Protein AF-A0A3N5PVK4-F1 (afdb_monomer_lite)

pLDDT: mean 81.82, std 8.2, range [51.84, 93.88]

Radius of gyration: 16.83 Å; chains: 1; bounding box: 42×27×40 Å

Secondary structure (DSSP, 8-state):
--HHHHHHHHHHHHHHHHHHIIIIIISHHHHHIIIIISTT-THHHHHHHHHHHHHHHHHHHHHHHHHHHHHH-S-HHHHHHHHHHHHHHHHHHGGGG-

Foldseek 3Di:
DPPVVVVVVVVVVVVVVVVCCCCCPNPPVLVVQCVPVVVVDPCSNVVSVVVSVVVVVVCVVVVVVVVVVCVVDPCVVVSVVVVVVVVVVVVVVVVVVD

Structure (mmCIF, N/CA/C/O backbone):
data_AF-A0A3N5PVK4-F1
#
_entry.id   AF-A0A3N5PVK4-F1
#
loop_
_atom_site.group_PDB
_atom_site.id
_atom_site.type_symbol
_atom_site.label_atom_id
_atom_site.label_alt_id
_atom_site.label_comp_id
_atom_site.label_asym_id
_atom_site.label_entity_id
_atom_site.label_seq_id
_atom_site.pdbx_PDB_ins_code
_atom_site.Cartn_x
_atom_site.Cartn_y
_atom_site.Cartn_z
_atom_site.occupancy
_atom_site.B_iso_or_equiv
_atom_site.auth_seq_id
_atom_site.auth_comp_id
_atom_site.auth_asym_id
_atom_site.auth_atom_id
_atom_site.pdbx_PDB_model_num
ATOM 1 N N . MET A 1 1 ? -23.055 -6.692 15.911 1.00 53.97 1 MET A N 1
ATOM 2 C CA . MET A 1 1 ? -22.228 -7.808 15.385 1.00 53.97 1 MET A CA 1
ATOM 3 C C . MET A 1 1 ? -21.684 -8.597 16.565 1.00 53.97 1 MET A C 1
ATOM 5 O O . MET A 1 1 ? -21.006 -8.007 17.394 1.00 53.97 1 MET A O 1
ATOM 9 N N . THR A 1 2 ? -21.983 -9.891 16.664 1.00 61.44 2 THR A N 1
ATOM 10 C CA . THR A 1 2 ? -21.427 -10.790 17.692 1.00 61.44 2 THR A CA 1
ATOM 11 C C . THR A 1 2 ? -19.894 -10.765 17.638 1.00 61.44 2 THR A C 1
ATOM 13 O O . THR A 1 2 ? -19.336 -10.790 16.539 1.00 61.44 2 THR A O 1
ATOM 16 N N . GLY A 1 3 ? -19.208 -10.723 18.787 1.00 78.56 3 GLY A N 1
ATOM 17 C CA . GLY A 1 3 ? -17.746 -10.545 18.864 1.00 78.56 3 GLY A CA 1
ATOM 18 C C . GLY A 1 3 ? -16.944 -11.490 17.957 1.00 78.56 3 GLY A C 1
ATOM 19 O O . GLY A 1 3 ? -16.020 -11.051 17.280 1.00 78.56 3 GLY A O 1
ATOM 20 N N . LYS A 1 4 ? -17.390 -12.747 17.820 1.00 81.38 4 LYS A N 1
ATOM 21 C CA . LYS A 1 4 ? -16.779 -13.758 16.936 1.00 81.38 4 LYS A CA 1
ATOM 22 C C . LYS A 1 4 ? -16.773 -13.362 15.451 1.00 81.38 4 LYS A C 1
ATOM 24 O O . LYS A 1 4 ? -15.761 -13.532 14.782 1.00 81.38 4 LYS A O 1
ATOM 29 N N . LYS A 1 5 ? -17.865 -12.772 14.939 1.00 83.06 5 LYS A N 1
ATOM 30 C CA . LYS A 1 5 ? -17.942 -12.305 13.539 1.00 83.06 5 LYS A CA 1
ATOM 31 C C . LYS A 1 5 ? -16.995 -11.130 13.286 1.00 83.06 5 LYS A C 1
ATOM 33 O O . LYS A 1 5 ? -16.421 -11.026 12.212 1.00 83.06 5 LYS A O 1
ATOM 38 N N . LYS A 1 6 ? -16.826 -10.243 14.275 1.00 83.56 6 LYS A N 1
ATOM 39 C CA . LYS A 1 6 ? -15.921 -9.089 14.169 1.00 83.56 6 LYS A CA 1
ATOM 40 C C . LYS A 1 6 ? -14.456 -9.528 14.124 1.00 83.56 6 LYS A C 1
ATOM 42 O O . LYS A 1 6 ? -13.712 -8.974 13.326 1.00 83.56 6 LYS A O 1
ATOM 47 N N . ILE A 1 7 ? -14.084 -10.513 14.947 1.00 85.81 7 ILE A N 1
ATOM 48 C CA . ILE A 1 7 ? -12.743 -11.113 14.943 1.00 85.81 7 ILE A CA 1
ATOM 49 C C . ILE A 1 7 ? -12.479 -11.746 13.580 1.00 85.81 7 ILE A C 1
ATOM 51 O O . ILE A 1 7 ? -11.529 -11.346 12.930 1.00 85.81 7 ILE A O 1
ATOM 55 N N . PHE A 1 8 ? -13.378 -12.610 13.097 1.00 90.00 8 PHE A N 1
ATOM 56 C CA . PHE A 1 8 ? -13.217 -13.285 11.806 1.00 90.00 8 PHE A CA 1
ATOM 57 C C . PHE A 1 8 ? -12.999 -12.317 10.630 1.00 90.00 8 PHE A C 1
ATOM 59 O O . PHE A 1 8 ? -12.084 -12.510 9.836 1.00 90.00 8 PHE A O 1
ATOM 66 N N . VAL A 1 9 ? -13.797 -11.245 10.538 1.00 86.69 9 VAL A N 1
ATOM 67 C CA . VAL A 1 9 ? -13.631 -10.219 9.489 1.00 86.69 9 VAL A CA 1
ATOM 68 C C . VAL A 1 9 ? -12.274 -9.523 9.595 1.00 86.69 9 VAL A C 1
ATOM 70 O O . VAL A 1 9 ? -11.641 -9.266 8.577 1.00 86.69 9 VAL A O 1
ATOM 73 N N . TRP A 1 10 ? -11.817 -9.231 10.813 1.00 86.19 10 TRP A N 1
ATOM 74 C CA . TRP A 1 10 ? -10.504 -8.626 11.028 1.00 86.19 10 TRP A CA 1
ATOM 75 C C . TRP A 1 10 ? -9.360 -9.573 10.672 1.00 86.19 10 TRP A C 1
ATOM 77 O O . TRP A 1 10 ? -8.409 -9.141 10.033 1.00 86.19 1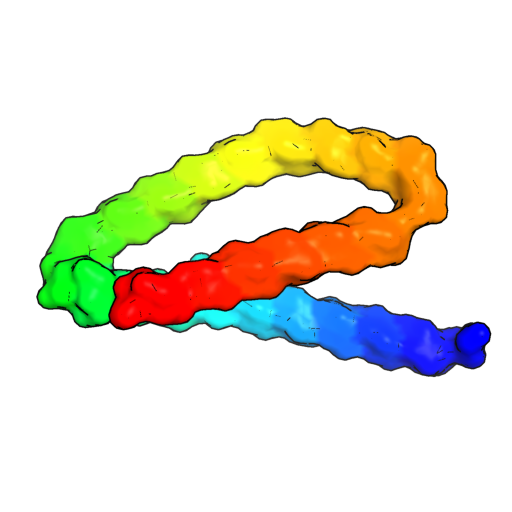0 TRP A O 1
ATOM 87 N N . THR A 1 11 ? -9.467 -10.856 11.019 1.00 88.25 11 THR A N 1
ATOM 88 C CA . THR A 1 11 ? -8.456 -11.861 10.665 1.00 88.25 11 THR A CA 1
ATOM 89 C C . THR A 1 11 ? -8.378 -12.057 9.153 1.00 88.25 11 THR A C 1
ATOM 91 O O . THR A 1 11 ? -7.288 -12.150 8.602 1.00 88.25 11 THR A O 1
ATOM 94 N N . LEU A 1 12 ? -9.524 -12.068 8.464 1.00 89.44 12 LEU A N 1
ATOM 95 C CA . LEU A 1 12 ? -9.562 -12.177 7.007 1.00 89.44 12 LEU A CA 1
ATOM 96 C C . LEU A 1 12 ? -8.961 -10.939 6.326 1.00 89.44 12 LEU A C 1
ATOM 98 O O . LEU A 1 12 ? -8.244 -11.071 5.337 1.00 89.44 12 LEU A O 1
ATOM 102 N N . PHE A 1 13 ? -9.236 -9.747 6.862 1.00 87.56 13 PHE A N 1
ATOM 103 C CA . PHE A 1 13 ? -8.641 -8.508 6.367 1.00 87.56 13 PHE A CA 1
ATOM 104 C C . PHE A 1 13 ? -7.113 -8.515 6.520 1.00 87.56 13 PHE A C 1
ATOM 106 O O . PHE A 1 13 ? -6.402 -8.202 5.569 1.00 87.56 13 PHE A O 1
ATOM 113 N N . ASP A 1 14 ? -6.610 -8.924 7.685 1.00 88.06 14 ASP A N 1
ATOM 114 C CA . ASP A 1 14 ? -5.173 -9.008 7.961 1.00 88.06 14 ASP A CA 1
ATOM 115 C C . ASP A 1 14 ? -4.466 -10.052 7.075 1.00 88.06 14 ASP A C 1
ATOM 117 O O . ASP A 1 14 ? -3.400 -9.788 6.507 1.00 88.06 14 ASP A O 1
ATOM 121 N N . PHE A 1 15 ? -5.120 -11.199 6.853 1.00 90.38 15 PHE A N 1
ATOM 122 C CA . PHE A 1 15 ? -4.654 -12.231 5.928 1.00 90.38 15 PHE A CA 1
ATOM 123 C C . PHE A 1 15 ? -4.528 -11.701 4.493 1.00 90.38 15 PHE A C 1
ATOM 125 O O . PHE A 1 15 ? -3.484 -11.863 3.856 1.00 90.38 15 PHE A O 1
ATOM 132 N N . ALA A 1 16 ? -5.568 -11.026 3.992 1.00 87.81 16 ALA A N 1
ATOM 133 C CA . ALA A 1 16 ? -5.562 -10.448 2.652 1.00 87.81 16 ALA A CA 1
ATOM 134 C C . ALA A 1 16 ? -4.484 -9.362 2.502 1.00 87.81 16 ALA A C 1
ATOM 136 O O . ALA A 1 16 ? -3.749 -9.358 1.514 1.00 87.81 16 ALA A O 1
ATOM 137 N N . ASN A 1 17 ? -4.347 -8.480 3.496 1.00 88.06 17 ASN A N 1
ATOM 138 C CA . ASN A 1 17 ? -3.350 -7.411 3.489 1.00 88.06 17 ASN A CA 1
ATOM 139 C C . ASN A 1 17 ? -1.912 -7.958 3.454 1.00 88.06 17 ASN A C 1
ATOM 141 O O . ASN A 1 17 ? -1.073 -7.485 2.685 1.00 88.06 17 ASN A O 1
ATOM 145 N N . THR A 1 18 ? -1.637 -8.999 4.238 1.00 89.25 18 THR A N 1
ATOM 146 C CA . THR A 1 18 ? -0.318 -9.644 4.266 1.00 89.25 18 THR A CA 1
ATOM 147 C C . THR A 1 18 ? -0.006 -10.333 2.939 1.00 89.25 18 THR A C 1
ATOM 149 O O . THR A 1 18 ? 1.080 -10.152 2.384 1.00 89.25 18 THR A O 1
ATOM 152 N N . SER A 1 19 ? -0.973 -11.075 2.388 1.00 89.69 19 SER A N 1
ATOM 153 C CA . SER A 1 19 ? -0.819 -11.744 1.092 1.00 89.69 19 SER A CA 1
ATOM 154 C C . SER A 1 19 ? -0.567 -10.740 -0.040 1.00 89.69 19 SER A C 1
ATOM 156 O O . SER A 1 19 ? 0.352 -10.929 -0.838 1.00 89.69 19 SER A O 1
ATOM 158 N N . PHE A 1 20 ? -1.301 -9.622 -0.055 1.00 88.06 20 PHE A N 1
ATOM 159 C CA . PHE A 1 20 ? -1.087 -8.526 -1.002 1.00 88.06 20 PHE A CA 1
ATOM 160 C C . PHE A 1 20 ? 0.337 -7.962 -0.926 1.00 88.06 20 PHE A C 1
ATOM 162 O O . PHE A 1 20 ? 0.992 -7.833 -1.960 1.00 88.06 20 PHE A O 1
ATOM 169 N N . SER A 1 21 ? 0.834 -7.667 0.279 1.00 87.38 21 SER A N 1
ATOM 170 C CA . SER A 1 21 ? 2.170 -7.089 0.468 1.00 87.38 21 SER A CA 1
ATOM 171 C C . SER A 1 21 ? 3.269 -7.987 -0.116 1.00 87.38 21 SER A C 1
ATOM 173 O O . SER A 1 21 ? 4.119 -7.532 -0.881 1.00 87.38 21 SER A O 1
ATOM 175 N N . ILE A 1 22 ? 3.192 -9.295 0.133 1.00 89.00 22 ILE A N 1
ATOM 176 C CA . ILE A 1 22 ? 4.178 -10.263 -0.369 1.00 89.00 22 ILE A CA 1
ATOM 177 C C . ILE A 1 22 ? 4.157 -10.344 -1.904 1.00 89.00 22 ILE A C 1
ATOM 179 O O . ILE A 1 22 ? 5.211 -10.372 -2.549 1.00 89.00 22 ILE A O 1
ATOM 183 N N . VAL A 1 23 ? 2.960 -10.385 -2.494 1.00 89.50 23 VAL A N 1
ATOM 184 C CA . VAL A 1 23 ? 2.774 -10.572 -3.940 1.00 89.50 23 VAL A CA 1
ATOM 185 C C . VAL A 1 23 ? 3.125 -9.300 -4.710 1.00 89.50 23 VAL A C 1
ATOM 187 O O . VAL A 1 23 ? 3.919 -9.340 -5.651 1.00 89.50 23 VAL A O 1
ATOM 190 N N . VAL A 1 24 ? 2.547 -8.169 -4.314 1.00 85.69 24 VAL A N 1
ATOM 191 C CA . VAL A 1 24 ? 2.622 -6.920 -5.081 1.00 85.69 24 VAL A CA 1
ATOM 192 C C . VAL A 1 24 ? 3.855 -6.105 -4.714 1.00 85.69 24 VAL A C 1
ATOM 194 O O . VAL A 1 24 ? 4.501 -5.554 -5.599 1.00 85.69 24 VAL A O 1
ATOM 197 N N . VAL A 1 25 ? 4.206 -6.033 -3.429 1.00 83.38 25 VAL A N 1
ATOM 198 C CA . VAL A 1 25 ? 5.295 -5.160 -2.968 1.00 83.38 25 VAL A CA 1
ATOM 199 C C . VAL A 1 25 ? 6.633 -5.897 -2.967 1.00 83.38 25 VAL A C 1
ATOM 201 O O . VAL A 1 25 ? 7.633 -5.330 -3.398 1.00 83.38 25 VAL A O 1
ATOM 204 N N . THR A 1 26 ? 6.678 -7.148 -2.494 1.00 83.50 26 THR A N 1
ATOM 205 C CA . THR A 1 26 ? 7.961 -7.815 -2.210 1.00 83.50 26 THR A CA 1
ATOM 206 C C . THR A 1 26 ? 8.531 -8.633 -3.371 1.00 83.50 26 THR A C 1
ATOM 208 O O . THR A 1 26 ? 9.652 -8.361 -3.794 1.00 83.50 26 THR A O 1
ATOM 211 N N . PHE A 1 27 ? 7.819 -9.654 -3.869 1.00 83.31 27 PHE A N 1
ATOM 212 C CA . PHE A 1 27 ? 8.453 -10.686 -4.710 1.00 83.31 27 PHE A CA 1
ATOM 213 C C . PHE A 1 27 ? 7.862 -10.837 -6.113 1.00 83.31 27 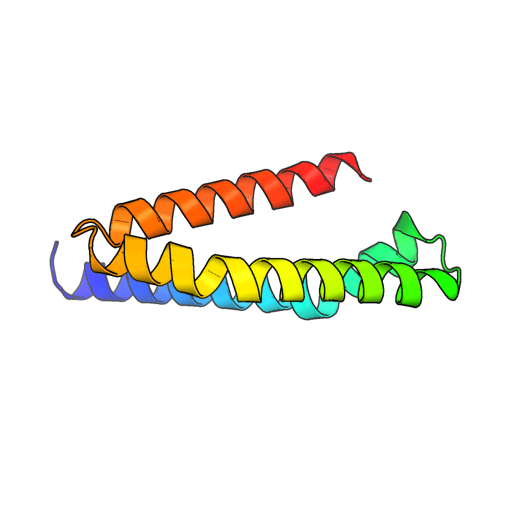PHE A C 1
ATOM 215 O O . PHE A 1 27 ? 8.609 -10.784 -7.090 1.00 83.31 27 PHE A O 1
ATOM 222 N N . LEU A 1 28 ? 6.550 -11.059 -6.253 1.00 84.44 28 LEU A N 1
ATOM 223 C CA . LEU A 1 28 ? 6.003 -11.458 -7.557 1.00 84.44 28 LEU A CA 1
ATOM 224 C C . LEU A 1 28 ? 6.025 -10.309 -8.565 1.00 84.44 28 LEU A C 1
ATOM 226 O O . LEU A 1 28 ? 6.431 -10.513 -9.710 1.00 84.44 28 LEU A O 1
ATOM 230 N N . TYR A 1 29 ? 5.629 -9.106 -8.148 1.00 82.50 29 TYR A N 1
ATOM 231 C CA . TYR A 1 29 ? 5.561 -7.980 -9.075 1.00 82.50 29 TYR A CA 1
ATOM 232 C C . TYR A 1 29 ? 6.945 -7.489 -9.517 1.00 82.50 29 TYR A C 1
ATOM 234 O O . TYR A 1 29 ? 7.128 -7.151 -10.683 1.00 82.50 29 TYR A O 1
ATOM 242 N N . ALA A 1 30 ? 7.946 -7.544 -8.633 1.00 82.75 30 ALA A N 1
ATOM 243 C CA . ALA A 1 30 ? 9.334 -7.236 -8.977 1.00 82.75 30 ALA A CA 1
ATOM 244 C C . ALA A 1 30 ? 9.847 -8.138 -10.117 1.00 82.75 30 ALA A C 1
ATOM 246 O O . ALA A 1 30 ? 10.425 -7.670 -11.101 1.00 82.75 30 ALA A O 1
ATOM 247 N N . VAL A 1 31 ? 9.564 -9.442 -10.025 1.00 83.44 31 VAL A N 1
ATOM 248 C CA . VAL A 1 31 ? 9.925 -10.419 -11.063 1.00 83.44 31 VAL A CA 1
ATOM 249 C C . VAL A 1 31 ? 9.123 -10.192 -12.349 1.00 83.44 31 VAL A C 1
ATOM 251 O O . VAL A 1 31 ? 9.689 -10.293 -13.441 1.00 83.44 31 VAL A O 1
ATOM 254 N N . TYR A 1 32 ? 7.830 -9.869 -12.241 1.00 83.69 32 TYR A N 1
ATOM 255 C CA . TYR A 1 32 ? 6.977 -9.546 -13.388 1.00 83.69 32 TYR A CA 1
ATOM 256 C C . TYR A 1 32 ? 7.488 -8.317 -14.146 1.00 83.69 32 TYR A C 1
ATOM 258 O O . TYR A 1 32 ? 7.678 -8.383 -15.359 1.00 83.69 32 TYR A O 1
ATOM 266 N N . PHE A 1 33 ? 7.792 -7.229 -13.436 1.00 80.56 33 PHE A N 1
ATOM 267 C CA . PHE A 1 33 ? 8.295 -5.990 -14.022 1.00 80.56 33 PHE A CA 1
ATOM 268 C C . PHE A 1 33 ? 9.593 -6.226 -14.801 1.00 80.56 33 PHE A C 1
ATOM 270 O O . PHE A 1 33 ? 9.715 -5.824 -15.957 1.00 80.56 33 PHE A O 1
ATOM 277 N N . LYS A 1 34 ? 10.540 -6.971 -14.221 1.00 79.31 34 LYS A N 1
ATOM 278 C CA . LYS A 1 34 ? 11.792 -7.313 -14.903 1.00 79.31 34 LYS A CA 1
ATOM 279 C C . LYS A 1 34 ? 11.572 -8.133 -16.181 1.00 79.31 34 LYS A C 1
ATOM 281 O O . LYS A 1 34 ? 12.223 -7.884 -17.196 1.00 79.31 34 LYS A O 1
ATOM 286 N N . LYS A 1 35 ? 10.692 -9.137 -16.129 1.00 77.62 35 LYS A N 1
ATOM 287 C CA . LYS A 1 35 ? 10.483 -10.073 -17.245 1.00 77.62 35 LYS A CA 1
ATOM 288 C C . LYS A 1 35 ? 9.623 -9.493 -18.366 1.00 77.62 35 LYS A C 1
ATOM 290 O O . LYS A 1 35 ? 9.939 -9.725 -19.527 1.00 77.62 35 LYS A O 1
ATOM 295 N N . VAL A 1 36 ? 8.556 -8.777 -18.023 1.00 78.44 36 VAL A N 1
ATOM 296 C CA . VAL A 1 36 ? 7.538 -8.320 -18.980 1.00 78.44 36 VAL A CA 1
ATOM 297 C C . VAL A 1 36 ? 7.777 -6.872 -19.391 1.00 78.44 36 VAL A C 1
ATOM 299 O O . VAL A 1 36 ? 7.820 -6.578 -20.580 1.00 78.44 36 VAL A O 1
ATOM 302 N N . VAL A 1 37 ? 8.013 -5.978 -18.428 1.00 73.94 37 VAL A N 1
ATOM 303 C CA . VAL A 1 37 ? 8.132 -4.535 -18.697 1.00 73.94 37 VAL A CA 1
ATOM 304 C C . VAL A 1 37 ? 9.544 -4.164 -19.156 1.00 73.94 37 VAL A C 1
ATOM 306 O O . VAL A 1 37 ? 9.709 -3.429 -20.124 1.00 73.94 37 VAL A O 1
ATOM 309 N N . ALA A 1 38 ? 10.579 -4.707 -18.511 1.00 75.62 38 ALA A N 1
ATOM 310 C CA . ALA A 1 38 ? 11.974 -4.419 -18.856 1.00 75.62 38 ALA A CA 1
ATOM 311 C C . ALA A 1 38 ? 12.568 -5.361 -19.923 1.00 75.62 38 ALA A C 1
ATOM 313 O O . ALA A 1 38 ? 13.766 -5.286 -20.196 1.00 75.62 38 ALA A O 1
ATOM 314 N N . GLN A 1 39 ? 11.764 -6.267 -20.499 1.00 75.62 39 GLN A N 1
ATOM 315 C CA . GLN A 1 39 ? 12.174 -7.228 -21.540 1.00 75.62 39 GLN A CA 1
ATOM 316 C C . GLN A 1 39 ? 13.450 -8.028 -21.194 1.00 75.62 39 GLN A C 1
ATOM 318 O O . GLN A 1 39 ? 14.224 -8.406 -22.072 1.00 75.62 39 GLN A O 1
ATOM 323 N N . GLY A 1 40 ? 13.708 -8.273 -19.903 1.00 67.75 40 GLY A N 1
ATOM 324 C CA . GLY A 1 40 ? 14.901 -8.986 -19.439 1.00 67.75 40 GLY A CA 1
ATOM 325 C C . GLY A 1 40 ? 16.197 -8.167 -19.422 1.00 67.75 40 GLY A C 1
ATOM 326 O O . GLY A 1 40 ? 17.257 -8.739 -19.160 1.00 67.75 40 GLY A O 1
ATOM 327 N N . GLN A 1 41 ? 16.150 -6.851 -19.649 1.00 75.75 41 GLN A N 1
ATOM 328 C CA . GLN A 1 41 ? 17.338 -6.008 -19.523 1.00 75.75 41 GLN A CA 1
ATOM 329 C C . GLN A 1 41 ? 17.778 -5.860 -18.053 1.00 75.75 41 GLN A C 1
ATOM 331 O O . GLN A 1 41 ? 16.936 -5.682 -17.168 1.00 75.75 41 GLN A O 1
ATOM 336 N N . PRO A 1 42 ? 19.096 -5.857 -17.766 1.00 72.38 42 PRO A N 1
ATOM 337 C CA . PRO A 1 42 ? 19.626 -5.714 -16.403 1.00 72.38 42 PRO A CA 1
ATOM 338 C C . PRO A 1 42 ? 19.278 -4.367 -15.747 1.00 72.38 42 PRO A C 1
ATOM 340 O O . PRO A 1 42 ? 19.250 -4.252 -14.527 1.00 72.38 42 PRO A O 1
ATOM 343 N N . ILE A 1 43 ? 18.939 -3.358 -16.550 1.00 78.31 43 ILE A N 1
ATOM 344 C CA . ILE A 1 43 ? 18.448 -2.053 -16.096 1.00 78.31 43 ILE A CA 1
ATOM 345 C C . ILE A 1 43 ? 17.046 -2.133 -15.449 1.00 78.31 43 ILE A C 1
ATOM 347 O O . ILE A 1 43 ? 16.672 -1.245 -14.683 1.00 78.31 43 ILE A O 1
ATOM 351 N N . GLY A 1 44 ? 16.288 -3.213 -15.672 1.00 77.56 44 GLY A N 1
ATOM 352 C CA . GLY A 1 44 ? 14.963 -3.407 -15.075 1.00 77.56 44 GLY A CA 1
ATOM 353 C C . GLY A 1 44 ? 14.964 -3.412 -13.543 1.00 77.56 44 GLY A C 1
ATOM 354 O O . GLY A 1 44 ? 14.060 -2.843 -12.933 1.00 77.56 44 GLY A O 1
ATOM 355 N N . ASP A 1 45 ? 16.005 -3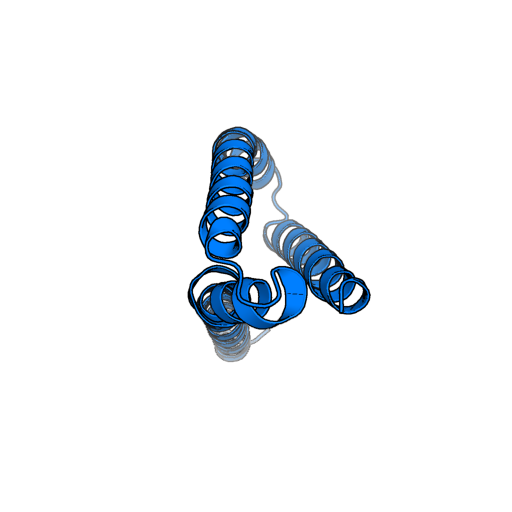.976 -12.919 1.00 79.56 45 ASP A N 1
ATOM 356 C CA . ASP A 1 45 ? 16.157 -3.981 -11.455 1.00 79.56 45 ASP A CA 1
ATOM 357 C C . ASP A 1 45 ? 16.426 -2.566 -10.908 1.00 79.56 45 AS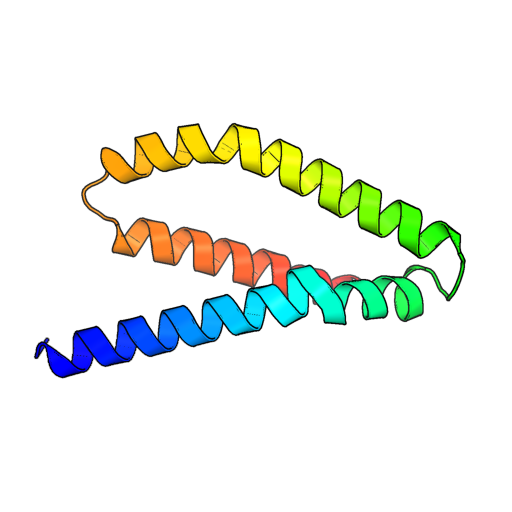P A C 1
ATOM 359 O O . ASP A 1 45 ? 15.932 -2.197 -9.838 1.00 79.56 45 ASP A O 1
ATOM 363 N N . LEU A 1 46 ? 17.165 -1.741 -11.661 1.00 82.44 46 LEU A N 1
ATOM 364 C CA . LEU A 1 46 ? 17.425 -0.345 -11.303 1.00 82.44 46 LEU A CA 1
ATOM 365 C C . LEU A 1 46 ? 16.144 0.489 -11.375 1.00 82.44 46 LEU A C 1
ATOM 367 O O . LEU A 1 46 ? 15.834 1.204 -10.427 1.00 82.44 46 LEU A O 1
ATOM 371 N N . TYR A 1 47 ? 15.355 0.370 -12.446 1.00 83.50 47 TYR A N 1
ATOM 372 C CA . TYR A 1 47 ? 14.094 1.113 -12.546 1.00 83.50 47 TYR A CA 1
ATOM 373 C C . TYR A 1 47 ? 13.074 0.685 -11.491 1.00 83.50 47 TYR A C 1
ATOM 375 O O . TYR A 1 47 ? 12.418 1.542 -10.896 1.00 83.50 47 TYR A O 1
ATOM 383 N N . TRP A 1 48 ? 12.973 -0.618 -11.216 1.00 85.31 48 TRP A N 1
ATOM 384 C CA . TRP A 1 48 ? 12.101 -1.125 -10.161 1.00 85.31 48 TRP A CA 1
ATOM 385 C C . TRP A 1 48 ? 12.517 -0.596 -8.782 1.00 85.31 48 TRP A C 1
ATOM 387 O O . TRP A 1 48 ? 11.701 -0.005 -8.075 1.00 85.31 48 TRP A O 1
ATOM 397 N N . SER A 1 49 ? 13.798 -0.730 -8.421 1.00 86.62 49 SER A N 1
ATOM 398 C CA . SER A 1 49 ? 14.306 -0.271 -7.119 1.00 86.62 49 SER A CA 1
ATOM 399 C C . SER A 1 49 ? 14.223 1.247 -6.937 1.00 86.62 49 SER A C 1
ATOM 401 O O . SER A 1 49 ? 13.878 1.700 -5.842 1.00 86.62 49 SER A O 1
ATOM 403 N N . LEU A 1 50 ? 14.459 2.040 -7.987 1.00 88.94 50 LEU A N 1
ATOM 404 C CA . LEU A 1 50 ? 14.251 3.491 -7.958 1.00 88.94 50 LEU A CA 1
ATOM 405 C C . LEU A 1 50 ? 12.776 3.835 -7.726 1.00 88.94 50 LEU A C 1
ATOM 407 O O . LEU A 1 50 ? 12.472 4.656 -6.858 1.00 88.94 50 LEU A O 1
ATOM 411 N N . GLY A 1 51 ? 11.859 3.169 -8.436 1.00 88.06 51 GLY A N 1
ATOM 412 C CA . GLY A 1 51 ? 10.418 3.353 -8.256 1.00 88.06 51 GLY A CA 1
ATOM 413 C C . GLY A 1 51 ? 9.962 3.021 -6.834 1.00 88.06 51 GLY A C 1
ATOM 414 O O . GLY A 1 51 ? 9.286 3.830 -6.194 1.00 88.06 51 GLY A O 1
ATOM 415 N N . THR A 1 52 ? 10.392 1.876 -6.295 1.00 88.38 52 THR A N 1
ATOM 416 C CA . THR A 1 52 ? 10.099 1.491 -4.906 1.00 88.38 52 THR A CA 1
ATOM 417 C C . THR A 1 52 ? 10.711 2.470 -3.900 1.00 88.38 52 THR A C 1
ATOM 419 O O . THR A 1 52 ? 10.050 2.832 -2.929 1.00 88.38 52 THR A O 1
ATOM 422 N N . SER A 1 53 ? 11.935 2.953 -4.127 1.00 90.19 53 SER A N 1
ATOM 423 C CA . SER A 1 53 ? 12.599 3.901 -3.216 1.00 90.19 53 SER A CA 1
ATOM 424 C C . SER A 1 53 ? 11.860 5.236 -3.141 1.00 90.19 53 SER A C 1
ATOM 426 O O . SER A 1 53 ? 11.603 5.742 -2.048 1.00 90.19 53 SER A O 1
ATOM 428 N N . ILE A 1 54 ? 11.450 5.782 -4.290 1.00 91.62 54 ILE A N 1
ATOM 429 C CA . ILE A 1 54 ? 10.657 7.017 -4.347 1.00 91.62 54 ILE A CA 1
ATOM 430 C C . ILE A 1 54 ? 9.315 6.814 -3.633 1.00 91.62 54 ILE A C 1
ATOM 432 O O . ILE A 1 54 ? 8.919 7.651 -2.820 1.00 91.62 54 ILE A O 1
ATOM 436 N N . ALA A 1 55 ? 8.644 5.682 -3.867 1.00 89.06 55 ALA A N 1
ATOM 437 C CA . ALA A 1 55 ? 7.390 5.355 -3.192 1.00 89.06 55 ALA A CA 1
ATOM 438 C C . ALA A 1 55 ? 7.548 5.289 -1.661 1.00 89.06 55 ALA A C 1
ATOM 440 O O . ALA A 1 55 ? 6.694 5.798 -0.931 1.00 89.06 55 ALA A O 1
ATOM 441 N N . MET A 1 56 ? 8.652 4.722 -1.165 1.00 90.25 56 MET A N 1
ATOM 442 C CA . MET A 1 56 ? 8.949 4.650 0.271 1.00 90.25 56 MET A CA 1
ATOM 443 C C . MET A 1 56 ? 9.212 6.029 0.881 1.00 90.25 56 MET A C 1
ATOM 445 O O . MET A 1 56 ? 8.699 6.314 1.961 1.00 90.25 56 MET A O 1
ATOM 449 N N . ILE A 1 57 ? 9.939 6.911 0.188 1.00 93.88 57 ILE A N 1
ATOM 450 C CA . ILE A 1 57 ? 10.173 8.293 0.645 1.00 93.88 57 ILE A CA 1
ATOM 451 C C . ILE A 1 57 ? 8.850 9.058 0.737 1.00 93.88 57 ILE A C 1
ATOM 453 O O . ILE A 1 57 ? 8.559 9.681 1.759 1.00 93.88 57 ILE A O 1
ATOM 457 N N . ILE A 1 58 ? 8.020 8.973 -0.305 1.00 92.00 58 ILE A N 1
ATOM 458 C CA . ILE A 1 58 ? 6.694 9.603 -0.322 1.00 92.00 58 ILE A CA 1
ATOM 459 C C . ILE A 1 58 ? 5.845 9.067 0.839 1.00 92.00 58 ILE A C 1
ATOM 461 O O . ILE A 1 58 ? 5.251 9.844 1.587 1.00 92.00 58 ILE A O 1
ATOM 465 N N . THR A 1 59 ? 5.840 7.748 1.043 1.00 89.06 59 THR A N 1
ATOM 466 C CA . THR A 1 59 ? 5.105 7.105 2.141 1.00 89.06 59 THR A CA 1
ATOM 467 C C . THR A 1 59 ? 5.610 7.569 3.506 1.00 89.06 59 THR A C 1
ATOM 469 O O . THR A 1 59 ? 4.798 7.863 4.379 1.00 89.06 59 THR A O 1
ATOM 472 N N . ALA A 1 60 ? 6.924 7.709 3.693 1.00 92.38 60 ALA A N 1
ATOM 473 C CA . ALA A 1 60 ? 7.516 8.171 4.948 1.00 92.38 6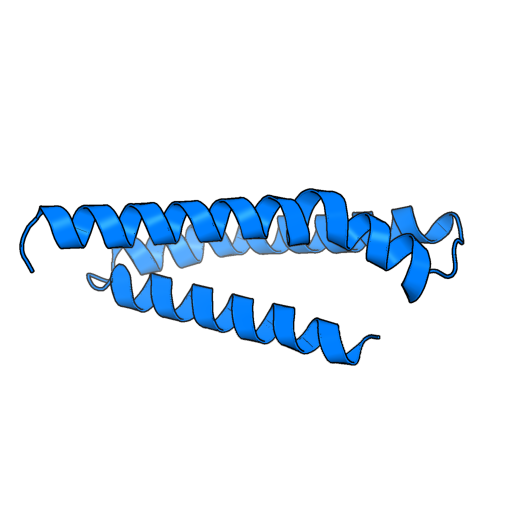0 ALA A CA 1
ATOM 474 C C . ALA A 1 60 ? 7.074 9.595 5.321 1.00 92.38 60 ALA A C 1
ATOM 476 O O . ALA A 1 60 ? 6.831 9.872 6.494 1.00 92.38 60 ALA A O 1
ATOM 477 N N . ILE A 1 61 ? 6.917 10.481 4.334 1.00 93.06 61 ILE A N 1
ATOM 478 C CA . ILE A 1 61 ? 6.463 11.865 4.548 1.00 93.06 61 ILE A CA 1
ATOM 479 C C . ILE A 1 61 ? 4.952 11.914 4.809 1.00 93.06 61 ILE A C 1
ATOM 481 O O . ILE A 1 61 ? 4.485 12.649 5.678 1.00 93.06 61 ILE A O 1
ATOM 485 N N . ILE A 1 62 ? 4.175 11.124 4.066 1.00 89.06 62 ILE A N 1
ATOM 486 C CA . ILE A 1 62 ? 2.710 11.137 4.136 1.00 89.06 62 ILE A CA 1
ATOM 487 C C . ILE A 1 62 ? 2.191 10.389 5.379 1.00 89.06 62 ILE A C 1
ATOM 489 O O . ILE A 1 62 ? 1.174 10.783 5.951 1.00 89.06 62 ILE A O 1
ATOM 493 N N . SER A 1 63 ? 2.890 9.343 5.832 1.00 86.50 63 SER A N 1
ATOM 494 C CA . SER A 1 63 ? 2.510 8.510 6.983 1.00 86.50 63 SER A CA 1
ATOM 495 C C . SER A 1 63 ? 2.206 9.303 8.266 1.00 86.50 63 SER A C 1
ATOM 497 O O . SER A 1 63 ? 1.128 9.096 8.821 1.00 86.50 63 SER A O 1
ATOM 499 N N . PRO A 1 64 ? 3.063 10.224 8.758 1.00 86.44 64 PRO A N 1
ATOM 500 C CA . PRO A 1 64 ? 2.762 10.998 9.966 1.00 86.44 64 PRO A CA 1
ATOM 501 C C . PRO A 1 64 ? 1.553 11.927 9.794 1.00 86.44 64 PRO A C 1
ATOM 503 O O . PRO A 1 64 ? 0.765 12.081 10.724 1.00 86.44 64 PRO A O 1
ATOM 506 N N . ILE A 1 65 ? 1.363 12.504 8.603 1.00 85.62 65 ILE A N 1
ATOM 507 C CA . ILE A 1 65 ? 0.235 13.401 8.308 1.00 85.62 65 ILE A CA 1
ATOM 508 C C . ILE A 1 65 ? -1.076 12.611 8.317 1.00 85.62 65 ILE A C 1
ATOM 510 O O . ILE A 1 65 ? -2.031 12.983 8.998 1.00 85.62 65 ILE A O 1
ATOM 514 N N . LEU A 1 66 ? -1.116 11.487 7.598 1.00 82.38 66 LEU A N 1
ATOM 515 C CA . LEU A 1 66 ? -2.283 10.608 7.571 1.00 82.38 66 LEU A CA 1
ATOM 516 C C . LEU A 1 66 ? -2.546 9.959 8.931 1.00 82.38 66 LEU A C 1
ATOM 518 O O . LEU A 1 66 ? -3.707 9.804 9.299 1.00 82.38 66 LEU A O 1
ATOM 522 N N . GLY A 1 67 ? -1.495 9.612 9.675 1.00 80.88 67 GLY A N 1
ATOM 523 C CA . GLY A 1 67 ? -1.584 9.078 11.032 1.00 80.88 67 GLY A CA 1
ATOM 524 C C . GLY A 1 67 ? -2.230 10.074 11.991 1.00 80.88 67 GLY A C 1
ATOM 525 O O . GLY A 1 67 ? -3.201 9.730 12.660 1.00 80.88 67 GLY A O 1
ATOM 526 N N . ALA A 1 68 ? -1.791 11.336 11.967 1.00 83.12 68 ALA A N 1
ATOM 527 C CA . ALA A 1 68 ? -2.406 12.397 12.760 1.00 83.12 68 ALA A CA 1
ATOM 528 C C . ALA A 1 68 ? -3.887 12.607 12.388 1.00 83.12 68 ALA A C 1
ATOM 530 O O . ALA A 1 68 ? -4.743 12.702 13.267 1.00 83.12 68 ALA A O 1
ATOM 531 N N . ILE A 1 69 ? -4.225 12.611 11.093 1.00 81.31 69 ILE A N 1
ATOM 532 C CA . ILE A 1 69 ? -5.622 12.722 10.631 1.00 81.31 69 ILE A CA 1
ATOM 533 C C . ILE A 1 69 ? -6.459 11.517 11.094 1.00 81.31 69 ILE A C 1
ATOM 535 O O . ILE A 1 69 ? -7.614 11.683 11.493 1.00 81.31 69 ILE A O 1
ATOM 539 N N . ALA A 1 70 ? -5.893 10.310 11.058 1.00 78.31 70 ALA A N 1
ATOM 540 C CA . ALA A 1 70 ? -6.566 9.089 11.488 1.00 78.31 70 ALA A CA 1
ATOM 541 C C . ALA A 1 70 ? -6.812 9.048 13.003 1.00 78.31 70 ALA A C 1
ATOM 543 O O . ALA A 1 70 ? -7.835 8.510 13.430 1.00 78.31 70 ALA A O 1
ATOM 544 N N . ASP A 1 71 ? -5.916 9.629 13.801 1.00 79.19 71 ASP A N 1
ATOM 545 C CA . ASP A 1 71 ? -6.076 9.722 15.254 1.00 79.19 71 ASP A CA 1
ATOM 546 C C . ASP A 1 71 ? -7.149 10.743 15.655 1.00 79.19 71 ASP A C 1
ATOM 548 O O . ASP A 1 71 ? -7.923 10.487 16.580 1.00 79.19 71 ASP A O 1
ATOM 552 N N . TYR A 1 72 ? -7.274 11.853 14.919 1.00 73.38 72 TYR A N 1
ATOM 553 C CA . TYR A 1 72 ? -8.350 12.831 15.129 1.00 73.38 72 TYR A CA 1
ATOM 554 C C . TYR A 1 72 ? -9.704 12.372 14.568 1.00 73.38 72 TYR A C 1
ATOM 556 O O . TYR A 1 72 ? -10.762 12.741 15.085 1.00 73.38 72 TYR A O 1
ATOM 564 N N . SER A 1 73 ? -9.707 11.556 13.513 1.00 67.62 73 SER A N 1
ATOM 565 C CA . SER A 1 73 ? -10.936 11.044 12.914 1.00 67.62 73 SER A CA 1
ATOM 566 C C . SER A 1 73 ? -11.418 9.790 13.649 1.00 67.62 73 SER A C 1
ATOM 568 O O . SER A 1 73 ? -10.909 8.688 13.457 1.00 67.62 73 SER A O 1
ATOM 570 N N . ALA A 1 74 ? -12.498 9.906 14.428 1.00 58.62 74 ALA A N 1
ATOM 571 C CA . ALA A 1 74 ? -13.146 8.784 15.129 1.00 58.62 74 ALA A CA 1
ATOM 572 C C . ALA A 1 74 ? -13.691 7.654 14.203 1.00 58.62 74 ALA A C 1
ATOM 574 O O . ALA A 1 74 ? -14.339 6.711 14.662 1.00 58.62 74 ALA A O 1
ATOM 575 N N . GLY A 1 75 ? -13.430 7.711 12.891 1.00 65.00 75 GLY A N 1
ATOM 576 C CA . GLY A 1 75 ? -13.894 6.793 11.853 1.00 65.00 75 GLY A CA 1
ATOM 577 C C . GLY A 1 75 ? -12.825 5.842 11.300 1.00 65.00 75 GLY A C 1
ATOM 578 O O . GLY A 1 75 ? -12.758 5.677 10.082 1.00 65.00 75 GLY A O 1
ATOM 579 N N . LYS A 1 76 ? -12.036 5.165 12.153 1.00 67.31 76 LYS A N 1
ATOM 580 C CA . LYS A 1 76 ? -10.945 4.234 11.753 1.00 67.31 76 LYS A CA 1
ATOM 581 C C . LYS A 1 76 ? -11.325 3.245 10.635 1.00 67.31 76 LYS A C 1
ATOM 583 O O . LYS A 1 76 ? -10.521 2.946 9.761 1.00 67.31 76 LYS A O 1
ATOM 588 N N . LYS A 1 77 ? -12.579 2.770 10.614 1.00 69.31 77 LYS A N 1
ATOM 589 C CA . LYS A 1 77 ? -13.090 1.871 9.559 1.00 69.31 77 LYS A CA 1
ATOM 590 C C . LYS A 1 77 ? -13.244 2.540 8.190 1.00 69.31 77 LYS A C 1
ATOM 592 O O . LYS A 1 77 ? -13.045 1.882 7.177 1.00 69.31 77 LYS A O 1
ATOM 597 N N . ARG A 1 78 ? -13.639 3.816 8.149 1.00 73.75 78 ARG A N 1
ATOM 598 C CA . ARG A 1 78 ? -13.869 4.556 6.898 1.00 73.75 78 ARG A CA 1
ATOM 599 C C . ARG A 1 78 ? -12.546 4.963 6.258 1.00 73.75 78 ARG A C 1
ATOM 601 O O . ARG A 1 78 ? -12.420 4.881 5.045 1.00 73.75 78 ARG A O 1
ATOM 608 N N . PHE A 1 79 ? -11.564 5.312 7.088 1.00 78.56 79 PHE A N 1
ATOM 609 C CA . PHE A 1 79 ? -10.192 5.555 6.653 1.00 78.56 79 PHE A CA 1
ATOM 610 C C . PHE A 1 79 ? -9.590 4.287 6.039 1.00 78.56 79 PHE A C 1
ATOM 612 O O . PHE A 1 79 ? -9.156 4.304 4.894 1.00 78.56 79 PHE A O 1
ATOM 619 N N . LEU A 1 80 ? -9.694 3.155 6.744 1.00 79.44 80 LEU A N 1
ATOM 620 C CA . LEU A 1 80 ? -9.229 1.857 6.253 1.00 79.44 80 LEU A CA 1
ATOM 621 C C . LEU A 1 80 ? -9.876 1.486 4.906 1.00 79.44 80 LEU A C 1
ATOM 623 O O . LEU A 1 80 ? -9.159 1.160 3.968 1.00 79.44 80 LEU A O 1
ATOM 627 N N . LEU A 1 81 ? -11.199 1.638 4.763 1.00 80.56 81 LEU A N 1
ATOM 628 C CA . LEU A 1 81 ? -11.886 1.404 3.485 1.00 80.56 81 LEU A CA 1
ATOM 629 C C . LEU A 1 81 ? -11.393 2.317 2.354 1.00 80.56 81 LEU A C 1
ATOM 631 O O . LEU A 1 81 ? -11.242 1.850 1.229 1.00 80.56 81 LEU A O 1
ATOM 635 N N . PHE A 1 82 ? -11.142 3.597 2.637 1.00 84.44 82 PHE A N 1
ATOM 636 C CA . PHE A 1 82 ? -10.639 4.539 1.638 1.00 84.44 82 PHE A CA 1
ATOM 637 C C . PHE A 1 82 ? -9.257 4.127 1.113 1.00 84.44 82 PHE A C 1
ATOM 639 O O . PHE A 1 82 ? -9.075 4.038 -0.099 1.00 84.44 82 PHE A O 1
ATOM 646 N N . PHE A 1 83 ? -8.310 3.799 2.000 1.00 82.50 83 PHE A N 1
ATOM 647 C CA . PHE A 1 83 ? -6.978 3.342 1.581 1.00 82.50 83 PHE A CA 1
ATOM 648 C C . PHE A 1 83 ? -7.026 2.004 0.852 1.00 82.50 83 PHE A C 1
ATOM 650 O O . PHE A 1 83 ? -6.340 1.840 -0.153 1.00 82.50 83 PHE A O 1
ATOM 657 N N . THR A 1 84 ? -7.873 1.070 1.289 1.00 83.44 84 THR A N 1
ATOM 658 C CA . THR A 1 84 ? -8.059 -0.194 0.569 1.00 83.44 84 THR A CA 1
ATOM 659 C C . THR A 1 84 ? -8.599 0.039 -0.844 1.00 83.44 84 THR A C 1
ATOM 661 O O . THR A 1 84 ? -8.082 -0.554 -1.787 1.00 83.44 84 THR A O 1
ATOM 664 N N . LEU A 1 85 ? -9.585 0.925 -1.028 1.00 85.44 85 LEU A N 1
ATOM 665 C CA . LEU A 1 85 ? -10.098 1.272 -2.360 1.00 85.44 85 LEU A CA 1
ATOM 666 C C . LEU A 1 85 ? -9.040 1.957 -3.230 1.00 85.44 85 LEU A C 1
ATOM 668 O O . LEU A 1 85 ? -8.931 1.636 -4.412 1.00 85.44 85 LEU A O 1
ATOM 672 N N . LEU A 1 86 ? -8.238 2.851 -2.646 1.00 86.38 86 LEU A N 1
ATOM 673 C CA . LEU A 1 86 ? -7.125 3.495 -3.341 1.00 86.38 86 LEU A CA 1
ATOM 674 C C . LEU A 1 86 ? -6.091 2.462 -3.814 1.00 86.38 86 LEU A C 1
ATO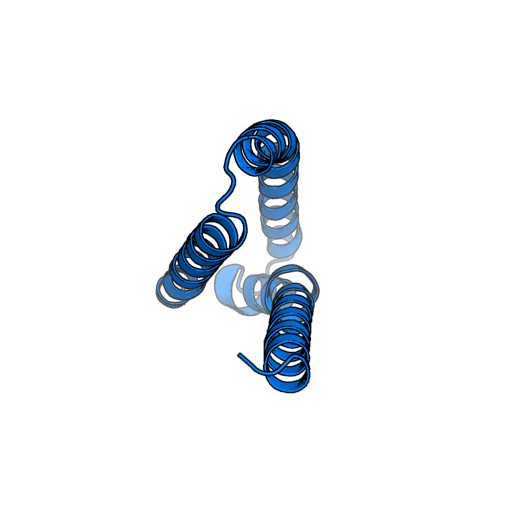M 676 O O . LEU A 1 86 ? -5.674 2.505 -4.969 1.00 86.38 86 LEU A O 1
ATOM 680 N N . CYS A 1 87 ? -5.731 1.498 -2.960 1.00 84.19 87 CYS A N 1
ATOM 681 C CA . CYS A 1 87 ? -4.852 0.389 -3.327 1.00 84.19 87 CYS A CA 1
ATOM 682 C C . CYS A 1 87 ? -5.447 -0.460 -4.455 1.00 84.19 87 CYS A C 1
ATOM 684 O O . CYS A 1 87 ? -4.750 -0.738 -5.425 1.00 84.19 87 CYS A O 1
ATOM 686 N N . ILE A 1 88 ? -6.730 -0.830 -4.371 1.00 86.81 88 ILE A N 1
ATOM 687 C CA . ILE A 1 88 ? -7.405 -1.617 -5.417 1.00 86.81 88 ILE A CA 1
ATOM 688 C C . ILE A 1 88 ? -7.383 -0.872 -6.754 1.00 86.81 88 ILE A C 1
ATOM 690 O O . ILE A 1 88 ? -7.073 -1.477 -7.781 1.00 86.81 88 ILE A O 1
ATOM 694 N N . ALA A 1 89 ? -7.681 0.429 -6.753 1.00 87.69 89 ALA A N 1
ATOM 695 C CA . ALA A 1 89 ? -7.646 1.251 -7.957 1.00 87.69 89 ALA A CA 1
ATOM 696 C C . ALA A 1 89 ? -6.228 1.328 -8.544 1.00 87.69 89 ALA A C 1
ATOM 698 O O . ALA A 1 89 ? -6.050 1.104 -9.742 1.00 87.69 89 ALA A O 1
ATOM 699 N N . ALA A 1 90 ? -5.218 1.563 -7.701 1.00 84.06 90 ALA A N 1
ATOM 700 C CA . ALA A 1 90 ? -3.822 1.593 -8.120 1.00 84.06 90 ALA A CA 1
ATOM 701 C C . ALA A 1 90 ? -3.398 0.253 -8.735 1.00 84.06 90 ALA A C 1
ATOM 703 O O . ALA A 1 90 ? -2.939 0.236 -9.873 1.00 84.06 90 ALA A O 1
ATOM 704 N N . THR A 1 91 ? -3.625 -0.870 -8.043 1.00 83.25 91 THR A N 1
ATOM 705 C CA . THR A 1 91 ? -3.294 -2.219 -8.533 1.00 83.25 91 THR A CA 1
ATOM 706 C C . THR A 1 91 ? -4.044 -2.571 -9.815 1.00 83.25 91 THR A C 1
ATOM 708 O O . THR A 1 91 ? -3.447 -3.134 -10.728 1.00 83.25 91 THR A O 1
ATOM 711 N N . SER A 1 92 ? -5.319 -2.191 -9.931 1.00 84.50 92 SER A N 1
ATOM 712 C CA . SER A 1 92 ? -6.092 -2.389 -11.165 1.00 84.50 92 SER A CA 1
ATOM 713 C C . SER A 1 92 ? -5.513 -1.584 -12.327 1.00 84.50 92 SER A C 1
ATOM 715 O O . SER A 1 92 ? -5.529 -2.052 -13.459 1.00 84.50 92 SER A O 1
ATOM 717 N N . SER A 1 93 ? -4.939 -0.407 -12.066 1.00 81.56 93 SER A N 1
ATOM 718 C CA . SER A 1 93 ? -4.282 0.389 -13.105 1.00 81.56 93 SER A CA 1
ATOM 719 C C . SER A 1 93 ? -3.023 -0.277 -13.666 1.00 81.56 93 SER A C 1
ATOM 721 O O . SER A 1 93 ? -2.702 -0.049 -14.830 1.00 81.56 93 SER A O 1
ATOM 723 N N . LEU A 1 94 ? -2.328 -1.121 -12.890 1.00 76.31 94 LEU A N 1
ATOM 724 C CA . LEU A 1 94 ? -1.181 -1.884 -13.399 1.00 76.31 94 LEU A CA 1
ATOM 725 C C . LEU A 1 94 ? -1.589 -2.934 -14.445 1.00 76.31 94 LEU A C 1
ATOM 727 O O . LEU A 1 94 ? -0.737 -3.351 -15.223 1.00 76.31 94 LEU A O 1
ATOM 731 N N . TYR A 1 95 ? -2.868 -3.327 -14.517 1.00 75.94 95 TYR A N 1
ATOM 732 C CA . TYR A 1 95 ? -3.370 -4.188 -15.595 1.00 75.94 95 TYR A CA 1
ATOM 733 C C . TYR A 1 95 ? -3.221 -3.534 -16.977 1.00 75.94 95 TYR A C 1
ATOM 735 O O . TYR A 1 95 ? -2.904 -4.219 -17.938 1.00 75.94 95 TYR A O 1
ATOM 743 N N . PHE A 1 96 ? -3.383 -2.210 -17.076 1.00 74.56 96 PHE A N 1
ATOM 744 C CA . PHE A 1 96 ? -3.262 -1.482 -18.347 1.00 74.56 96 PHE A CA 1
ATOM 745 C C . PHE A 1 96 ? -1.815 -1.268 -18.813 1.00 74.56 96 PHE A C 1
ATOM 747 O O . PHE A 1 96 ? -1.599 -0.742 -19.900 1.00 74.56 96 PHE A O 1
ATOM 754 N N . VAL A 1 97 ? -0.828 -1.619 -17.984 1.00 66.06 97 VAL A N 1
ATOM 755 C CA . VAL A 1 97 ? 0.604 -1.503 -18.310 1.00 66.06 97 VAL A CA 1
ATOM 756 C C . VAL A 1 97 ? 1.128 -2.771 -19.011 1.00 66.06 97 VAL A C 1
ATOM 758 O O . VAL A 1 97 ? 2.257 -2.768 -19.498 1.00 66.06 97 VAL A O 1
ATOM 761 N N . GLY A 1 98 ? 0.327 -3.844 -19.057 1.00 51.84 98 GLY A N 1
ATOM 762 C CA . GLY A 1 98 ? 0.627 -5.098 -19.758 1.00 51.84 98 GLY A CA 1
ATOM 763 C C . GLY A 1 98 ? 0.183 -5.099 -21.213 1.00 51.84 98 GLY A C 1
ATOM 764 O O . GLY A 1 98 ? -0.949 -4.640 -21.477 1.00 51.84 98 GLY A O 1
#

Sequence (98 aa):
MTGKKKIFVWTLFDFANTSFSIVVVTFLYAVYFKKVVAQGQPIGDLYWSLGTSIAMIITAIISPILGAIADYSAGKKRFLLFFTLLCIAATSSLYFVG